Protein AF-A0A251YJ89-F1 (afdb_monomer)

Mean predicted aligned error: 8.53 Å

Solvent-accessible surface area (backbone atoms only — not comparable to full-atom values): 7772 Å² total; per-residue (Å²): 134,60,70,71,62,52,54,58,50,54,56,50,32,55,49,50,51,52,50,52,27,51,49,28,39,51,49,13,52,52,30,32,51,52,18,56,53,25,75,75,50,86,63,64,48,60,93,67,58,40,49,49,33,70,57,59,23,50,51,27,36,53,48,13,53,54,28,36,53,58,31,71,48,96,65,56,70,69,55,53,33,48,51,27,36,51,52,7,46,50,27,33,48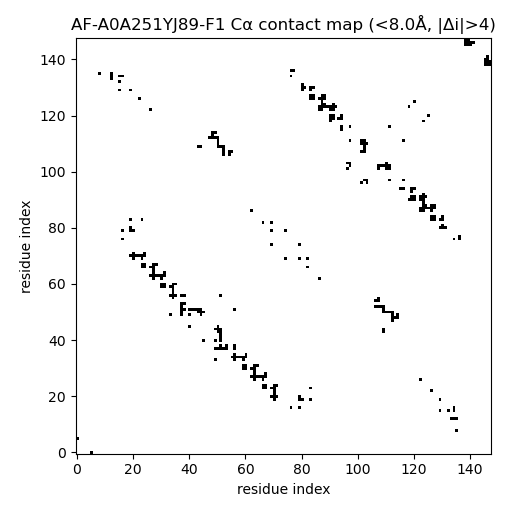,50,32,54,44,39,77,76,34,48,28,61,94,63,62,26,80,65,32,69,32,72,49,52,44,48,50,18,39,51,48,4,52,53,25,35,53,57,36,68,48,88,62,82,83,67,68,56,61,63,94,88,40,70,75,115

Foldseek 3Di:
DDPVVVVVQVVVQVVLLLVLLVLLQVQLVVLLVLLVVLCPDDDLDDVLQHGNQPLSSVVSNVSSVVSNCQSPDDDDSVSSLVNLQVLLQVLLVVLVCLVVPQCSVVSRVSGDGPNSNCSSNVSNVVSNVSSPPDRPPDFPDDPNDGPD

Secondary structure (DSSP, 8-state):
--HHHHHHHHHHHHHHHHHHHHHHHHHHHHHHHHHHHHTT--SSEETTTEE--HHHHHHHHHHHHHHHHHHHS---HHHHHHHHHHHHHHHHHHHHHHHH-TTGGGTSTT---HHHHHHHHHHHHHHHHHHHS----S--EETTEE--

Radius of gyration: 19.04 Å; Cα contacts (8 Å, |Δi|>4): 181; chains: 1; bounding box: 56×28×44 Å

pLDDT: mean 83.6, std 14.86, range [47.62, 98.31]

Sequence (148 aa):
MDVMSAARRAGQIEGTDAMGKAWMVMVAAVLGGHGFVGLFIEGSHLLGVLNVDIFVDVLYLLSAVVLLVAGTRQLGPGAIRATLAAFGGLFTLLGVLSILDDELGGLTPTGFTVVDDFLFFGIGLSGLALALTPSSAEPLTTGGKALN

Nearest PDB structures (foldseek):
  4nv6-assembly1_A  TM=4.466E-01  e=1.998E+00  Synechococcus sp. JA-2-3B'a(2-13)
  6vn7-assembly1_R  TM=3.629E-01  e=2.691E+00  Homo sapiens
  9jr2-assembly1_R  TM=3.460E-01  e=4.647E+00  Homo sapiens
  9jr3-assembly1_R  TM=3.464E-01  e=4.883E+00  Homo sapiens

Structure (mmCIF, N/CA/C/O backbone):
data_AF-A0A251YJ89-F1
#
_entry.id   AF-A0A251YJ89-F1
#
loop_
_atom_site.group_PDB
_atom_site.id
_atom_site.type_symbol
_atom_site.label_atom_id
_atom_site.label_alt_id
_atom_site.label_comp_id
_atom_site.label_asym_id
_atom_site.label_entity_id
_atom_site.label_seq_id
_atom_site.pdbx_PDB_ins_code
_atom_site.Cartn_x
_atom_site.Cartn_y
_atom_site.Cartn_z
_atom_site.occupancy
_atom_site.B_iso_or_equiv
_atom_site.auth_seq_id
_atom_site.auth_comp_id
_atom_site.auth_asym_id
_atom_site.auth_atom_id
_atom_site.pdbx_PDB_model_num
ATOM 1 N N . MET A 1 1 ? -36.641 0.741 17.856 1.00 58.16 1 MET A N 1
ATOM 2 C CA . MET A 1 1 ? -35.454 0.092 17.261 1.00 58.16 1 MET A CA 1
ATOM 3 C C . MET A 1 1 ? -35.185 -1.161 18.080 1.00 58.16 1 MET A C 1
ATOM 5 O O . MET A 1 1 ? -35.179 -1.050 19.297 1.00 58.16 1 MET A O 1
ATOM 9 N N . ASP A 1 2 ? -35.097 -2.331 17.450 1.00 82.81 2 ASP A N 1
ATOM 10 C CA . ASP A 1 2 ? -34.970 -3.628 18.136 1.00 82.81 2 ASP A CA 1
ATOM 11 C C . ASP A 1 2 ? -33.525 -3.857 18.621 1.00 82.81 2 ASP A C 1
ATOM 13 O O . ASP A 1 2 ? -32.572 -3.618 17.875 1.00 82.81 2 ASP A O 1
ATOM 17 N N . VAL A 1 3 ? -33.362 -4.325 19.861 1.00 75.44 3 VAL A N 1
ATOM 18 C CA . VAL A 1 3 ? -32.070 -4.630 20.503 1.00 75.44 3 VAL A CA 1
ATOM 19 C C . VAL A 1 3 ? -31.266 -5.639 19.672 1.00 75.44 3 VAL A C 1
ATOM 21 O O . VAL A 1 3 ? -30.052 -5.490 19.522 1.00 75.44 3 VAL A O 1
ATOM 24 N N . MET A 1 4 ? -31.941 -6.597 19.026 1.00 72.88 4 MET A N 1
ATOM 25 C CA . MET A 1 4 ? -31.310 -7.559 18.111 1.00 72.88 4 MET A CA 1
ATOM 26 C C . MET A 1 4 ? -30.689 -6.883 16.877 1.00 72.88 4 MET A C 1
ATOM 28 O O . MET A 1 4 ? -29.617 -7.279 16.416 1.00 72.88 4 MET A O 1
ATOM 32 N N . SER A 1 5 ? -31.315 -5.820 16.360 1.00 78.94 5 SER A N 1
ATOM 33 C CA . SER A 1 5 ? -30.781 -5.054 15.228 1.00 78.94 5 SER A CA 1
ATOM 34 C C . SER A 1 5 ? -29.555 -4.221 15.609 1.00 78.94 5 SER A C 1
ATOM 36 O O . SER A 1 5 ? -28.708 -3.984 14.747 1.00 78.94 5 SER A O 1
ATOM 38 N N . ALA A 1 6 ? -29.457 -3.756 16.857 1.00 72.19 6 ALA A N 1
ATOM 39 C CA . ALA A 1 6 ? -28.305 -2.994 17.337 1.00 72.19 6 ALA A CA 1
ATOM 40 C C . ALA A 1 6 ? -27.083 -3.902 17.557 1.00 72.19 6 ALA A C 1
ATOM 42 O O . ALA A 1 6 ? -25.995 -3.589 17.075 1.00 72.19 6 ALA A O 1
ATOM 43 N N . ALA A 1 7 ? -27.278 -5.070 18.179 1.00 72.12 7 ALA A N 1
ATOM 44 C CA . ALA A 1 7 ? -26.212 -6.048 18.404 1.00 72.12 7 ALA A CA 1
ATOM 45 C C . ALA A 1 7 ? -25.604 -6.573 17.090 1.00 72.12 7 ALA A C 1
ATOM 47 O O . ALA A 1 7 ? -24.384 -6.658 16.956 1.00 72.12 7 ALA A O 1
ATOM 48 N N . ARG A 1 8 ? -26.442 -6.849 16.077 1.00 76.75 8 ARG A N 1
ATOM 49 C CA . ARG A 1 8 ? -25.969 -7.296 14.755 1.00 76.75 8 ARG A CA 1
ATOM 50 C C . ARG A 1 8 ? -25.113 -6.234 14.050 1.00 76.75 8 ARG A C 1
ATOM 52 O O . ARG A 1 8 ? -24.147 -6.585 13.383 1.00 76.75 8 ARG A O 1
ATOM 59 N N . ARG A 1 9 ? -25.436 -4.945 14.216 1.00 68.38 9 ARG A N 1
ATOM 60 C CA . ARG A 1 9 ? -24.637 -3.842 13.656 1.00 68.38 9 ARG A CA 1
ATOM 61 C C . ARG A 1 9 ? -23.297 -3.686 14.368 1.00 68.38 9 ARG A C 1
ATOM 63 O O . ARG A 1 9 ? -22.291 -3.559 13.686 1.00 68.38 9 ARG A O 1
ATOM 70 N N . ALA A 1 10 ? -23.272 -3.750 15.699 1.00 65.75 10 ALA A N 1
ATOM 71 C CA . ALA A 1 10 ? -22.033 -3.655 16.473 1.00 65.75 10 ALA A CA 1
ATOM 72 C C . ALA A 1 10 ? -21.017 -4.741 16.071 1.00 65.75 10 ALA A C 1
ATOM 74 O O . ALA A 1 10 ? -19.876 -4.420 15.747 1.00 65.75 10 ALA A O 1
ATOM 75 N N . GLY A 1 11 ? -21.459 -6.001 15.975 1.00 69.06 11 GLY A N 1
ATOM 76 C CA . GLY A 1 11 ? -20.593 -7.100 15.532 1.00 69.06 11 GLY A CA 1
ATOM 77 C C . GLY A 1 11 ? -20.113 -6.962 14.081 1.00 69.06 11 GLY A C 1
ATOM 78 O O . GLY A 1 11 ? -18.993 -7.347 13.759 1.00 69.06 11 GLY A O 1
ATOM 79 N N . GLN A 1 12 ? -20.923 -6.369 13.200 1.00 72.06 12 GLN A N 1
ATOM 80 C CA . GLN A 1 12 ? -20.516 -6.107 11.818 1.00 72.06 12 GLN A CA 1
ATOM 81 C C . GLN A 1 12 ? -19.406 -5.043 11.732 1.00 72.06 12 GLN A C 1
ATOM 83 O O . GLN A 1 12 ? -18.513 -5.179 10.904 1.00 72.06 12 GLN A O 1
ATOM 88 N N . ILE A 1 13 ? -19.434 -4.022 12.596 1.00 69.31 13 ILE A N 1
ATOM 89 C CA . ILE A 1 13 ? -18.442 -2.932 12.621 1.00 69.31 13 ILE A CA 1
ATOM 90 C C . ILE A 1 13 ? -17.086 -3.440 13.110 1.00 69.31 13 ILE A C 1
ATOM 92 O O . ILE A 1 13 ? -16.063 -3.215 12.462 1.00 69.31 13 ILE A O 1
ATOM 96 N N . GLU A 1 14 ? -17.087 -4.182 14.217 1.00 70.56 14 GLU A N 1
ATOM 97 C CA . GLU A 1 14 ? -15.878 -4.820 14.740 1.00 70.56 14 GLU A CA 1
ATOM 98 C C . GLU A 1 14 ? -15.265 -5.764 13.693 1.00 70.56 14 GLU A C 1
ATOM 100 O O . GLU A 1 14 ? -14.055 -5.747 13.461 1.00 70.56 14 GLU A O 1
ATOM 105 N N . GLY A 1 15 ? -16.116 -6.506 12.974 1.00 75.19 15 GLY A N 1
ATOM 106 C CA . GLY A 1 15 ? -15.707 -7.334 11.843 1.00 75.19 15 GLY A CA 1
ATOM 107 C C . GLY A 1 15 ? -15.067 -6.539 10.699 1.00 75.19 15 GLY A C 1
ATOM 108 O O . GLY A 1 15 ? -14.038 -6.961 10.173 1.00 75.19 15 GLY A O 1
ATOM 109 N N . THR A 1 16 ? -15.623 -5.381 10.319 1.00 80.44 16 THR A N 1
ATOM 110 C CA . THR A 1 16 ? -15.057 -4.545 9.242 1.00 80.44 16 THR A CA 1
ATOM 111 C C . THR A 1 16 ? -13.713 -3.930 9.615 1.00 80.44 16 THR A C 1
ATOM 113 O O . THR A 1 16 ? -12.800 -3.915 8.789 1.00 80.44 16 THR A O 1
ATOM 116 N N .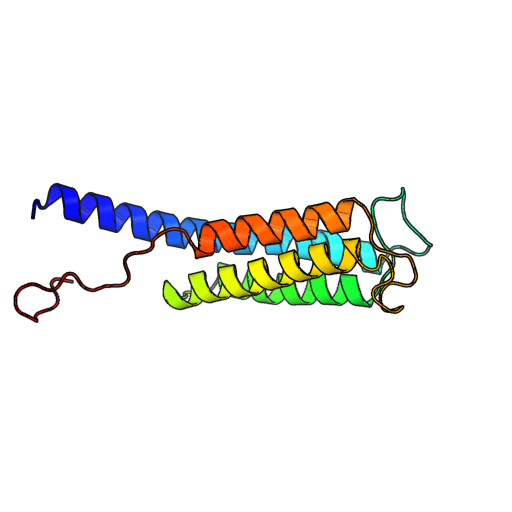 ASP A 1 17 ? -13.555 -3.484 10.861 1.00 82.75 17 ASP A N 1
ATOM 117 C CA . ASP A 1 17 ? -12.306 -2.886 11.333 1.00 82.75 17 ASP A CA 1
ATOM 118 C C . ASP A 1 17 ? -11.206 -3.952 11.450 1.00 82.75 17 ASP A C 1
ATOM 120 O O . ASP A 1 17 ? -10.076 -3.742 10.999 1.00 82.75 17 ASP A O 1
ATOM 124 N N . ALA A 1 18 ? -11.548 -5.135 11.975 1.00 86.44 18 ALA A N 1
ATOM 125 C CA . ALA A 1 18 ? -10.648 -6.284 12.009 1.00 86.44 18 ALA A CA 1
ATOM 126 C C . ALA A 1 18 ? -10.219 -6.711 10.596 1.00 86.44 18 ALA A C 1
ATOM 128 O O . ALA A 1 18 ? -9.035 -6.965 10.363 1.00 86.44 18 ALA A O 1
ATOM 129 N N . MET A 1 19 ? -11.153 -6.725 9.640 1.00 91.31 19 MET A N 1
ATOM 130 C CA . MET A 1 19 ? -10.871 -7.048 8.241 1.00 91.31 19 MET A CA 1
ATOM 131 C C . MET A 1 19 ? -9.944 -6.015 7.587 1.00 91.31 19 MET A C 1
ATOM 133 O O . MET A 1 19 ? -8.987 -6.400 6.917 1.00 91.31 19 MET A O 1
ATOM 137 N N . GLY A 1 20 ? -10.160 -4.719 7.831 1.00 93.00 20 GLY A N 1
ATOM 138 C CA . GLY A 1 20 ? -9.282 -3.652 7.343 1.00 93.00 20 GLY A CA 1
ATOM 139 C C . GLY A 1 20 ? -7.855 -3.771 7.882 1.00 93.00 20 GLY A C 1
ATOM 140 O O . GLY A 1 20 ? -6.892 -3.660 7.125 1.00 93.00 20 GLY A O 1
ATOM 141 N N . LYS A 1 21 ? -7.696 -4.076 9.173 1.00 94.00 21 LYS A N 1
ATOM 142 C CA . LYS A 1 21 ? -6.372 -4.293 9.777 1.00 94.00 21 LYS A CA 1
ATOM 143 C C . LYS A 1 21 ? -5.682 -5.545 9.242 1.00 94.00 21 LYS A C 1
ATOM 145 O O . LYS A 1 21 ? -4.490 -5.497 8.947 1.00 94.00 21 LYS A O 1
ATOM 150 N N . ALA A 1 22 ? -6.419 -6.646 9.088 1.00 95.44 22 ALA A N 1
ATOM 151 C CA . ALA A 1 22 ? -5.890 -7.868 8.488 1.00 95.44 22 ALA A CA 1
ATOM 152 C C . ALA A 1 22 ? -5.407 -7.608 7.056 1.00 95.44 22 ALA A C 1
ATOM 154 O O . ALA A 1 22 ? -4.301 -8.010 6.699 1.00 95.44 22 ALA A O 1
ATOM 155 N N . TRP A 1 23 ? -6.193 -6.869 6.269 1.00 96.88 23 TRP A N 1
ATOM 156 C CA . TRP A 1 23 ? -5.803 -6.437 4.931 1.00 96.88 23 TRP A CA 1
ATOM 157 C C . TRP A 1 23 ? -4.493 -5.640 4.947 1.00 96.88 23 TRP A C 1
ATOM 159 O O . TRP A 1 23 ? -3.586 -5.975 4.191 1.00 96.88 23 TRP A O 1
ATOM 169 N N . MET A 1 24 ? -4.333 -4.668 5.854 1.00 97.94 24 MET A N 1
ATOM 170 C CA . MET A 1 24 ? -3.094 -3.878 5.958 1.00 97.94 24 MET A CA 1
ATOM 171 C C . MET A 1 24 ? -1.870 -4.755 6.234 1.00 97.94 24 MET A C 1
ATOM 173 O O . MET A 1 24 ? -0.833 -4.569 5.606 1.00 97.94 24 MET A O 1
ATOM 177 N N . VAL A 1 25 ? -1.986 -5.727 7.144 1.00 98.00 25 VAL A N 1
ATOM 178 C CA . VAL A 1 25 ? -0.881 -6.643 7.470 1.00 98.00 25 VAL A CA 1
ATOM 179 C C . VAL A 1 25 ? -0.553 -7.560 6.290 1.00 98.00 25 VAL A C 1
ATOM 181 O O . VAL A 1 25 ? 0.622 -7.751 5.980 1.00 98.00 25 VAL A O 1
ATOM 184 N N . MET A 1 26 ? -1.567 -8.103 5.609 1.00 97.94 26 MET A N 1
ATOM 185 C CA . MET A 1 26 ? -1.360 -8.955 4.433 1.00 97.94 26 MET A CA 1
ATOM 186 C C . MET A 1 26 ? -0.687 -8.186 3.297 1.00 97.94 26 MET A C 1
ATOM 188 O O . MET A 1 26 ? 0.308 -8.650 2.747 1.00 97.94 26 MET A O 1
ATOM 192 N N . VAL A 1 27 ? -1.184 -6.989 2.982 1.00 97.81 27 VAL A N 1
ATOM 193 C CA . VAL A 1 27 ? -0.590 -6.130 1.954 1.00 97.81 27 VAL A CA 1
ATOM 194 C C . VAL A 1 27 ? 0.825 -5.723 2.342 1.00 97.81 27 VAL A C 1
ATOM 196 O O . VAL A 1 27 ? 1.713 -5.773 1.499 1.00 97.81 27 VAL A O 1
ATOM 199 N N . ALA A 1 28 ? 1.078 -5.395 3.610 1.00 97.94 28 ALA A N 1
ATOM 200 C CA . ALA A 1 28 ? 2.427 -5.093 4.070 1.00 97.94 28 ALA A CA 1
ATOM 201 C C . ALA A 1 28 ? 3.395 -6.264 3.859 1.00 97.94 28 ALA A C 1
ATOM 203 O O . ALA A 1 28 ? 4.528 -6.045 3.443 1.00 97.94 28 ALA A O 1
ATOM 204 N N . ALA A 1 29 ? 2.958 -7.501 4.106 1.00 97.69 29 ALA A N 1
ATOM 205 C CA . ALA A 1 29 ? 3.779 -8.679 3.850 1.00 97.69 29 ALA A CA 1
ATOM 206 C C . ALA A 1 29 ? 4.063 -8.868 2.350 1.00 97.69 29 ALA A C 1
ATOM 208 O O . ALA A 1 29 ? 5.204 -9.141 1.982 1.00 97.69 29 ALA A O 1
ATOM 209 N N . VAL A 1 30 ? 3.055 -8.679 1.490 1.00 95.94 30 VAL A N 1
ATOM 210 C CA . VAL A 1 30 ? 3.206 -8.777 0.028 1.00 95.94 30 VAL A CA 1
ATOM 211 C C . VAL A 1 30 ? 4.157 -7.704 -0.500 1.00 95.94 30 VAL A C 1
ATOM 213 O O . VAL A 1 30 ? 5.135 -8.035 -1.162 1.00 95.94 30 VAL A O 1
ATOM 216 N N . LEU A 1 31 ? 3.913 -6.436 -0.165 1.00 95.69 31 LEU A N 1
ATOM 217 C CA . LEU A 1 31 ? 4.742 -5.312 -0.602 1.00 95.69 31 LEU A CA 1
ATOM 218 C C . LEU A 1 31 ? 6.162 -5.399 -0.048 1.00 95.69 31 LEU A C 1
ATOM 220 O O . LEU A 1 31 ? 7.126 -5.170 -0.771 1.00 95.69 31 LEU A O 1
ATOM 224 N N . GLY A 1 32 ? 6.288 -5.752 1.232 1.00 95.38 32 GLY A N 1
ATOM 225 C CA . GLY A 1 32 ? 7.576 -5.913 1.888 1.00 95.38 32 GLY A CA 1
ATOM 226 C C . GLY A 1 32 ? 8.391 -7.025 1.244 1.00 95.38 32 GLY A C 1
ATOM 227 O O . GLY A 1 32 ? 9.566 -6.825 0.970 1.00 95.38 32 GLY A O 1
ATOM 228 N N . GLY A 1 33 ? 7.765 -8.168 0.952 1.00 92.50 33 GLY A N 1
ATOM 229 C CA . GLY A 1 33 ? 8.412 -9.271 0.249 1.00 92.50 33 GLY A CA 1
ATOM 230 C C . GLY A 1 33 ? 8.821 -8.896 -1.173 1.00 92.50 33 GLY A C 1
ATOM 231 O O . GLY A 1 33 ? 9.975 -9.096 -1.537 1.00 92.50 33 GLY A O 1
ATOM 232 N N . HIS A 1 34 ? 7.903 -8.319 -1.952 1.00 90.50 34 HIS A N 1
ATOM 233 C CA . HIS A 1 34 ? 8.156 -7.951 -3.348 1.00 90.50 34 HIS A CA 1
ATOM 234 C C . HIS A 1 34 ? 9.256 -6.894 -3.468 1.00 90.50 34 HIS A C 1
ATOM 236 O O . HIS A 1 34 ? 10.268 -7.151 -4.112 1.00 90.50 34 HIS A O 1
ATOM 242 N N . GLY A 1 35 ? 9.125 -5.769 -2.757 1.00 89.75 35 GLY A N 1
ATOM 243 C CA . GLY A 1 35 ? 10.133 -4.707 -2.772 1.00 89.75 35 GLY A CA 1
ATOM 244 C C . GLY A 1 35 ? 11.473 -5.145 -2.180 1.00 89.75 35 GLY A C 1
ATOM 245 O O . GLY A 1 35 ? 12.518 -4.763 -2.688 1.00 89.75 35 GLY A O 1
ATOM 246 N N . PHE A 1 36 ? 11.485 -5.991 -1.139 1.00 91.06 36 PHE A N 1
ATOM 247 C CA . PHE A 1 36 ? 12.743 -6.507 -0.589 1.00 91.06 36 PHE A CA 1
ATOM 248 C C . PHE A 1 36 ? 13.472 -7.396 -1.592 1.00 91.06 36 PHE A C 1
ATOM 250 O O . PHE A 1 36 ? 14.684 -7.281 -1.714 1.00 91.06 36 PHE A O 1
ATOM 257 N N . VAL A 1 37 ? 12.757 -8.274 -2.301 1.00 87.75 37 VAL A N 1
ATOM 258 C CA . VAL A 1 37 ? 13.364 -9.124 -3.330 1.00 87.75 37 VAL A CA 1
ATOM 259 C C . VAL A 1 37 ? 13.851 -8.279 -4.513 1.00 87.75 37 VAL A C 1
ATOM 261 O O . VAL A 1 37 ? 14.954 -8.540 -4.991 1.00 87.75 37 VAL A O 1
ATOM 264 N N . GLY A 1 38 ? 13.094 -7.256 -4.931 1.00 81.88 38 GLY A N 1
ATOM 265 C CA . GLY A 1 38 ? 13.478 -6.319 -5.998 1.00 81.88 38 GLY A CA 1
ATOM 266 C C . GLY A 1 38 ? 14.853 -5.678 -5.780 1.00 81.88 38 GLY A C 1
ATOM 267 O O . GLY A 1 38 ? 15.682 -5.686 -6.688 1.00 81.88 38 GLY A O 1
ATOM 268 N N . LEU A 1 39 ? 15.178 -5.304 -4.532 1.00 83.25 39 LEU A N 1
ATOM 269 C CA . LEU A 1 39 ? 16.474 -4.702 -4.179 1.00 83.25 39 LEU A CA 1
ATOM 270 C C . LEU A 1 39 ? 17.709 -5.572 -4.478 1.00 83.25 39 LEU A C 1
ATOM 272 O O . LEU A 1 39 ? 18.811 -5.034 -4.583 1.00 83.25 39 LEU A O 1
ATOM 276 N N . PHE A 1 40 ? 17.568 -6.900 -4.534 1.00 78.19 40 PHE A N 1
ATOM 277 C CA . PHE A 1 40 ? 18.697 -7.829 -4.712 1.00 78.19 40 PHE A CA 1
ATOM 278 C C . PHE A 1 40 ? 18.792 -8.405 -6.123 1.00 78.19 40 PHE A C 1
ATOM 280 O O . PHE A 1 40 ? 19.635 -9.268 -6.382 1.00 78.19 40 PHE A O 1
ATOM 287 N N . ILE A 1 41 ? 17.926 -7.968 -7.031 1.00 72.62 41 ILE A N 1
ATOM 288 C CA . ILE A 1 41 ? 17.910 -8.444 -8.404 1.00 72.62 41 ILE A CA 1
ATOM 289 C C . ILE A 1 41 ? 18.688 -7.457 -9.266 1.00 72.62 41 ILE A C 1
ATOM 291 O O . ILE A 1 41 ? 18.334 -6.294 -9.363 1.00 72.62 41 ILE A O 1
ATOM 295 N N . GLU A 1 42 ? 19.743 -7.937 -9.921 1.00 56.81 42 GLU A N 1
ATOM 296 C CA . GLU A 1 42 ? 20.494 -7.176 -10.922 1.00 56.81 42 GLU A CA 1
ATOM 297 C C . GLU A 1 42 ? 20.089 -7.644 -12.334 1.00 56.81 42 GLU A C 1
ATOM 299 O O . GLU A 1 42 ? 20.129 -8.840 -12.633 1.00 56.81 42 GLU A O 1
ATOM 304 N N . GLY A 1 43 ? 19.688 -6.718 -13.213 1.00 61.50 43 GLY A N 1
ATOM 305 C CA . GLY A 1 43 ? 19.249 -7.002 -14.590 1.00 61.50 43 GLY A CA 1
ATOM 306 C C . GLY A 1 43 ? 18.100 -6.094 -15.036 1.00 61.50 43 GLY A C 1
ATOM 307 O O . GLY A 1 43 ? 17.689 -5.229 -14.278 1.00 61.50 43 GLY A O 1
ATOM 308 N N . SER A 1 44 ? 17.579 -6.266 -16.258 1.00 59.66 44 SER A N 1
ATOM 309 C CA . SER A 1 44 ? 16.371 -5.535 -16.676 1.00 59.66 44 SER A CA 1
ATOM 310 C C . SER A 1 44 ? 15.125 -6.099 -15.992 1.00 59.66 44 SER A C 1
ATOM 312 O O . SER A 1 44 ? 14.379 -5.339 -15.401 1.00 59.66 44 SER A O 1
ATOM 314 N N . HIS A 1 45 ? 14.954 -7.427 -15.979 1.00 59.34 45 HIS A N 1
ATOM 315 C CA . HIS A 1 45 ? 13.902 -8.128 -15.232 1.00 59.34 45 HIS A CA 1
ATOM 316 C C . HIS A 1 45 ? 14.357 -9.544 -14.851 1.00 59.34 45 HIS A C 1
ATOM 318 O O . HIS A 1 45 ? 14.957 -10.241 -15.675 1.00 59.34 45 HIS A O 1
ATOM 324 N N . LEU A 1 46 ? 13.993 -10.044 -13.664 1.00 59.34 46 LEU A N 1
ATOM 325 C CA . LEU A 1 46 ? 14.140 -11.474 -13.354 1.00 59.34 46 LEU A CA 1
ATOM 326 C C . LEU A 1 46 ? 12.857 -12.204 -13.764 1.00 59.34 46 LEU A C 1
ATOM 328 O O . LEU A 1 46 ? 11.793 -11.992 -13.183 1.00 59.34 46 LEU A O 1
ATOM 332 N N . LEU A 1 47 ? 12.951 -13.027 -14.816 1.00 55.75 47 LEU A N 1
ATOM 333 C CA . LEU A 1 47 ? 11.838 -13.795 -15.405 1.00 55.75 47 LEU A CA 1
ATOM 334 C C . LEU A 1 47 ? 10.648 -12.953 -15.923 1.00 55.75 47 LEU A C 1
ATOM 336 O O . LEU A 1 47 ? 9.591 -13.515 -16.194 1.00 55.75 47 LEU A O 1
ATOM 340 N N . GLY A 1 48 ? 10.798 -11.629 -16.070 1.00 56.47 48 GLY A N 1
ATOM 341 C CA . GLY A 1 48 ? 9.699 -10.719 -16.441 1.00 56.47 48 GLY A CA 1
ATOM 342 C C . GLY A 1 48 ? 8.680 -10.465 -15.319 1.00 56.47 48 GLY A C 1
ATOM 343 O O . GLY A 1 48 ? 7.588 -9.975 -15.587 1.00 56.47 48 GLY A O 1
ATOM 344 N N . VAL A 1 49 ? 9.019 -10.843 -14.079 1.00 57.34 49 VAL A N 1
ATOM 345 C CA . VAL A 1 49 ? 8.129 -10.815 -12.899 1.00 57.34 49 VAL A CA 1
ATOM 346 C C . VAL A 1 49 ? 8.577 -9.765 -11.883 1.00 57.34 49 VAL A C 1
ATOM 348 O O . VAL A 1 49 ? 7.744 -9.187 -11.194 1.00 57.34 49 VAL A O 1
ATOM 351 N N . LEU A 1 50 ? 9.887 -9.545 -11.764 1.00 57.50 50 LEU A N 1
ATOM 352 C CA . LEU A 1 50 ? 10.473 -8.631 -10.789 1.00 57.50 50 LEU A CA 1
ATOM 353 C C . LEU A 1 50 ? 11.207 -7.523 -11.529 1.00 57.50 50 LEU A C 1
ATOM 355 O O . LEU A 1 50 ? 12.119 -7.796 -12.320 1.00 57.50 50 LEU A O 1
ATOM 359 N N . ASN A 1 51 ? 10.745 -6.304 -11.285 1.00 64.38 51 ASN A N 1
ATOM 360 C CA . ASN A 1 51 ? 11.307 -5.081 -11.818 1.00 64.38 51 ASN A CA 1
ATOM 361 C C . ASN A 1 51 ? 12.539 -4.658 -11.003 1.00 64.38 51 ASN A C 1
ATOM 363 O O . ASN A 1 51 ? 12.571 -4.896 -9.797 1.00 64.38 51 ASN A O 1
ATOM 367 N N . VAL A 1 52 ? 13.544 -4.054 -11.642 1.00 65.75 52 VAL A N 1
ATOM 368 C CA . VAL A 1 52 ? 14.782 -3.602 -10.974 1.00 65.75 52 VAL A CA 1
ATOM 369 C C . VAL A 1 52 ? 14.777 -2.081 -10.903 1.00 65.75 52 VAL A C 1
ATOM 371 O O . VAL A 1 52 ? 15.618 -1.396 -11.480 1.00 65.75 52 VAL A O 1
ATOM 374 N N . ASP A 1 53 ? 13.789 -1.551 -10.187 1.00 77.81 53 ASP A N 1
ATOM 375 C CA . ASP A 1 53 ? 13.574 -0.115 -10.071 1.00 77.81 53 ASP A CA 1
ATOM 376 C C . ASP A 1 53 ? 13.576 0.315 -8.607 1.00 77.81 53 ASP A C 1
ATOM 378 O O . ASP A 1 53 ? 12.585 0.195 -7.882 1.00 77.81 53 ASP A O 1
ATOM 382 N N . ILE A 1 54 ? 14.697 0.916 -8.196 1.00 82.62 54 ILE A N 1
ATOM 383 C CA . ILE A 1 54 ? 14.936 1.379 -6.822 1.00 82.62 54 ILE A CA 1
ATOM 384 C C . ILE A 1 54 ? 13.808 2.276 -6.298 1.00 82.62 54 ILE A C 1
ATOM 386 O O . ILE A 1 54 ? 13.483 2.241 -5.114 1.00 82.62 54 ILE A O 1
ATOM 390 N N . PHE A 1 55 ? 13.197 3.085 -7.169 1.00 86.75 55 PHE A N 1
ATOM 391 C CA . PHE A 1 55 ? 12.095 3.965 -6.797 1.00 86.75 55 PHE A CA 1
ATOM 392 C C . PHE A 1 55 ? 10.867 3.167 -6.343 1.00 86.75 55 PHE A C 1
ATOM 394 O O . PHE A 1 55 ? 10.308 3.442 -5.278 1.00 86.75 55 PHE A O 1
ATOM 401 N N . VAL A 1 56 ? 10.471 2.167 -7.130 1.00 88.56 56 VAL A N 1
ATOM 402 C CA . VAL A 1 56 ? 9.285 1.346 -6.870 1.00 88.56 56 VAL A CA 1
ATOM 403 C C . VAL A 1 56 ? 9.533 0.427 -5.677 1.00 88.56 56 VAL A C 1
ATOM 405 O O . VAL A 1 56 ? 8.677 0.328 -4.798 1.00 88.56 56 VAL A O 1
ATOM 408 N N . ASP A 1 57 ? 10.731 -0.147 -5.565 1.00 89.75 57 ASP A N 1
ATOM 409 C CA . ASP A 1 57 ? 11.113 -0.982 -4.424 1.00 89.75 57 ASP A CA 1
ATOM 410 C C . ASP A 1 57 ? 11.079 -0.201 -3.110 1.00 89.75 57 ASP A C 1
ATOM 412 O O . ASP A 1 57 ? 10.491 -0.645 -2.119 1.00 89.75 57 ASP A O 1
ATOM 416 N N . VAL A 1 58 ? 11.649 1.008 -3.098 1.00 91.62 58 VAL A N 1
ATOM 417 C CA . VAL A 1 58 ? 11.595 1.896 -1.931 1.00 91.62 58 VAL A CA 1
ATOM 418 C C . VAL A 1 58 ? 10.151 2.269 -1.611 1.00 91.62 58 VAL A C 1
ATOM 420 O O . VAL A 1 58 ? 9.764 2.249 -0.441 1.00 91.62 58 VAL A O 1
ATOM 423 N N . LEU A 1 59 ? 9.329 2.568 -2.618 1.00 93.69 59 LEU A N 1
ATOM 424 C CA . LEU A 1 59 ? 7.917 2.874 -2.414 1.00 93.69 59 LEU A CA 1
ATOM 425 C C . LEU A 1 59 ? 7.159 1.689 -1.795 1.00 93.69 59 LEU A C 1
ATOM 427 O O . LEU A 1 59 ? 6.391 1.889 -0.847 1.00 93.69 59 LEU A O 1
ATOM 431 N N . TYR A 1 60 ? 7.383 0.467 -2.283 1.00 94.81 60 TYR A N 1
ATOM 432 C CA . TYR A 1 60 ? 6.789 -0.746 -1.727 1.00 94.81 60 TYR A CA 1
ATOM 433 C C . TYR A 1 60 ? 7.224 -0.975 -0.283 1.00 94.81 60 TYR A C 1
ATOM 435 O O . TYR A 1 60 ? 6.375 -1.200 0.580 1.00 94.81 60 TYR A O 1
ATOM 443 N N . LEU A 1 61 ? 8.517 -0.846 0.012 1.00 96.00 61 LEU A N 1
ATOM 444 C CA . LEU A 1 61 ? 9.057 -1.041 1.356 1.00 96.00 61 LEU A CA 1
ATOM 445 C C . LEU A 1 61 ? 8.547 0.010 2.346 1.00 96.00 61 LEU A C 1
ATOM 447 O O . LEU A 1 61 ? 8.129 -0.335 3.453 1.00 96.00 61 LEU A O 1
ATOM 451 N N . LEU A 1 62 ? 8.517 1.286 1.954 1.00 97.56 62 LEU A N 1
ATOM 452 C CA . LEU A 1 62 ? 7.956 2.351 2.788 1.00 97.56 62 LEU A CA 1
ATOM 453 C C . LEU A 1 62 ? 6.463 2.126 3.038 1.00 97.56 62 LEU A C 1
ATOM 455 O O . LEU A 1 62 ? 6.003 2.228 4.178 1.00 97.56 62 LEU A O 1
ATOM 459 N N . SER A 1 63 ? 5.715 1.754 1.998 1.00 98.00 63 SER A N 1
ATOM 460 C CA . SER A 1 63 ? 4.292 1.428 2.117 1.00 98.00 63 SER A CA 1
ATOM 461 C C . SER A 1 63 ? 4.065 0.234 3.041 1.00 98.00 63 SER A C 1
ATOM 463 O O . SER A 1 63 ? 3.189 0.285 3.904 1.00 98.00 63 SER A O 1
ATOM 465 N N . ALA A 1 64 ? 4.892 -0.808 2.927 1.00 98.12 64 ALA A N 1
ATOM 466 C CA . ALA A 1 64 ? 4.845 -1.984 3.782 1.00 98.12 64 ALA A CA 1
ATOM 467 C C . ALA A 1 64 ? 5.070 -1.628 5.253 1.00 98.12 64 ALA A C 1
ATOM 469 O O . ALA A 1 64 ? 4.301 -2.058 6.110 1.00 98.12 64 ALA A O 1
ATOM 470 N N . VAL A 1 65 ? 6.067 -0.793 5.557 1.00 98.12 65 VAL A N 1
ATOM 471 C CA . VAL A 1 65 ? 6.325 -0.331 6.928 1.00 98.12 65 VAL A CA 1
ATOM 472 C C . VAL A 1 65 ? 5.118 0.423 7.484 1.00 98.12 65 VAL A C 1
ATOM 474 O O . VAL A 1 65 ? 4.658 0.117 8.586 1.00 98.12 65 VAL A O 1
ATOM 477 N N . VAL A 1 66 ? 4.568 1.379 6.729 1.00 98.19 66 VAL A N 1
ATOM 478 C CA . VAL A 1 66 ? 3.421 2.176 7.188 1.00 98.19 66 VAL A CA 1
ATOM 479 C C . VAL A 1 66 ? 2.188 1.297 7.407 1.00 98.19 66 VAL A C 1
ATOM 481 O O . VAL A 1 66 ? 1.544 1.399 8.453 1.00 98.19 66 VAL A O 1
ATOM 484 N N . LEU A 1 67 ? 1.878 0.404 6.466 1.00 98.19 67 LEU A N 1
ATOM 485 C CA . LEU A 1 67 ? 0.733 -0.502 6.558 1.00 98.19 67 LEU A CA 1
ATOM 486 C C . LEU A 1 67 ? 0.894 -1.526 7.684 1.00 98.19 67 LEU A C 1
ATOM 488 O O . LEU A 1 67 ? -0.066 -1.781 8.408 1.00 98.19 67 LEU A O 1
ATOM 492 N N . LEU A 1 68 ? 2.098 -2.060 7.902 1.00 98.31 68 LEU A N 1
ATOM 493 C CA . LEU A 1 68 ? 2.366 -2.976 9.010 1.00 98.31 68 LEU A CA 1
ATOM 494 C C . LEU A 1 68 ? 2.158 -2.281 10.357 1.00 98.31 68 LEU A C 1
ATOM 496 O O . LEU A 1 68 ? 1.508 -2.827 11.250 1.00 98.31 68 LEU A O 1
ATOM 500 N N . VAL A 1 69 ? 2.670 -1.056 10.505 1.00 97.62 69 VAL A N 1
ATOM 501 C CA . VAL A 1 69 ? 2.464 -0.250 11.714 1.00 97.62 69 VAL A CA 1
ATOM 502 C C . VAL A 1 69 ? 0.978 0.051 11.906 1.00 97.62 69 VAL A C 1
ATOM 504 O O . VAL A 1 69 ? 0.457 -0.149 13.003 1.00 97.62 69 VAL A O 1
ATOM 507 N N . ALA A 1 70 ? 0.267 0.466 10.858 1.00 95.88 70 ALA A N 1
ATOM 508 C CA . ALA A 1 70 ? -1.162 0.754 10.941 1.00 95.88 70 ALA A CA 1
ATOM 509 C C . ALA A 1 70 ? -1.993 -0.493 11.305 1.00 95.88 70 ALA A C 1
ATOM 511 O O . ALA A 1 70 ? -2.838 -0.442 12.200 1.00 95.88 70 ALA A O 1
ATOM 512 N N . GLY A 1 71 ? -1.707 -1.634 10.675 1.00 93.75 71 GLY A N 1
ATOM 513 C CA . GLY A 1 71 ? -2.417 -2.893 10.891 1.00 93.75 71 GLY A CA 1
ATOM 514 C C . GLY A 1 71 ? -2.159 -3.529 12.260 1.00 93.75 71 GLY A C 1
ATOM 515 O O . GLY A 1 71 ? -3.016 -4.246 12.775 1.00 93.75 71 GLY A O 1
ATOM 516 N N . THR A 1 72 ? -1.021 -3.242 12.897 1.00 95.62 72 THR A N 1
ATOM 517 C CA . THR A 1 72 ? -0.656 -3.819 14.206 1.00 95.62 72 THR A CA 1
ATOM 518 C C . THR A 1 72 ? -1.004 -2.922 15.393 1.00 95.62 72 THR A C 1
ATOM 520 O O . THR A 1 72 ? -1.195 -3.415 16.506 1.00 95.62 72 THR A O 1
ATOM 523 N N . ARG A 1 73 ? -1.139 -1.608 15.191 1.00 93.69 73 ARG A N 1
ATOM 524 C CA . ARG A 1 73 ? -1.467 -0.655 16.262 1.00 93.69 73 ARG A CA 1
ATOM 525 C C . ARG A 1 73 ? -2.965 -0.616 16.573 1.00 93.69 73 ARG A C 1
ATOM 527 O O . ARG A 1 73 ? -3.809 -1.090 15.811 1.00 93.69 73 ARG A O 1
ATOM 534 N N . GLN A 1 74 ? -3.308 -0.062 17.735 1.00 87.88 74 GLN A N 1
ATOM 535 C CA . GLN A 1 74 ? -4.688 0.308 18.048 1.00 87.88 74 GLN A CA 1
ATOM 536 C C . GLN A 1 74 ? -5.010 1.612 17.317 1.00 87.88 74 GLN A C 1
ATOM 538 O O . GLN A 1 74 ? -4.485 2.668 17.662 1.00 87.88 74 GLN A O 1
ATOM 543 N N . LEU A 1 75 ? -5.838 1.514 16.281 1.00 87.19 75 LEU A N 1
ATOM 544 C CA . LEU A 1 75 ? -6.324 2.641 15.496 1.00 87.19 75 LEU A CA 1
ATOM 545 C C . LEU A 1 75 ? -7.839 2.738 15.644 1.00 87.19 75 LEU A C 1
ATOM 547 O O . LEU A 1 75 ? -8.522 1.717 15.712 1.00 87.19 75 LEU A O 1
ATOM 551 N N . GLY A 1 76 ? -8.357 3.966 15.672 1.00 87.62 76 GLY A N 1
ATOM 552 C CA . GLY A 1 76 ? -9.797 4.193 15.594 1.00 87.62 76 GLY A CA 1
ATOM 553 C C . GLY A 1 76 ? -10.347 3.874 14.193 1.00 87.62 76 GLY A C 1
ATOM 554 O O . GLY A 1 76 ? -9.590 3.942 13.219 1.00 87.62 76 GLY A O 1
ATOM 555 N N . PRO A 1 77 ? -11.661 3.622 14.052 1.00 86.56 77 PRO A N 1
ATOM 556 C CA . PRO A 1 77 ? -12.279 3.246 12.772 1.00 86.56 77 PRO A CA 1
ATOM 557 C C . PRO A 1 77 ? -12.025 4.268 11.653 1.00 86.56 77 PRO A C 1
ATOM 559 O O . PRO A 1 77 ? -11.755 3.918 10.505 1.00 86.56 77 PRO A O 1
ATOM 562 N N . GLY A 1 78 ? -12.034 5.562 11.997 1.00 88.81 78 GLY A N 1
ATOM 563 C CA . GLY A 1 78 ? -11.721 6.640 11.057 1.00 88.81 78 GLY A CA 1
ATOM 564 C C . GLY A 1 78 ? -10.286 6.580 10.525 1.00 88.81 78 GLY A C 1
ATOM 565 O O . GLY A 1 78 ? -10.077 6.764 9.329 1.00 88.81 78 GLY A O 1
ATOM 566 N N . ALA A 1 79 ? -9.311 6.265 11.384 1.00 92.12 79 ALA A N 1
ATOM 567 C CA . ALA A 1 79 ? -7.916 6.115 10.978 1.00 92.12 79 ALA A CA 1
ATOM 568 C C . ALA A 1 79 ? -7.725 4.876 10.092 1.00 92.12 79 ALA A C 1
ATOM 570 O O . ALA A 1 79 ? -7.059 4.973 9.067 1.00 92.12 79 ALA A O 1
ATOM 571 N N . ILE A 1 80 ? -8.377 3.753 10.424 1.00 93.06 80 ILE A N 1
ATOM 572 C CA . ILE A 1 80 ? -8.354 2.536 9.596 1.00 93.06 80 ILE A CA 1
ATOM 573 C C . ILE A 1 80 ? -8.861 2.852 8.185 1.00 93.06 80 ILE A C 1
ATOM 575 O O . ILE A 1 80 ? -8.174 2.585 7.199 1.00 93.06 80 ILE A O 1
ATOM 579 N N . ARG A 1 81 ? -10.030 3.491 8.078 1.00 93.38 81 ARG A N 1
ATOM 580 C CA . ARG A 1 81 ? -10.613 3.876 6.787 1.00 93.38 81 ARG A CA 1
ATOM 581 C C . ARG A 1 81 ? -9.761 4.876 6.017 1.00 93.38 81 ARG A C 1
ATOM 583 O O . ARG A 1 81 ? -9.638 4.744 4.804 1.00 93.38 81 ARG A O 1
ATOM 590 N N . ALA A 1 82 ? -9.173 5.857 6.701 1.00 95.50 82 ALA A N 1
ATOM 591 C CA . ALA A 1 82 ? -8.283 6.825 6.072 1.00 95.50 82 ALA A CA 1
ATOM 592 C C . ALA A 1 82 ? -7.039 6.142 5.490 1.00 95.50 82 ALA A C 1
ATOM 594 O O . ALA A 1 82 ? -6.669 6.430 4.357 1.00 95.50 82 ALA A O 1
ATOM 595 N N . THR A 1 83 ? -6.437 5.194 6.215 1.00 96.94 83 THR A N 1
ATOM 596 C CA . THR A 1 83 ? -5.304 4.406 5.716 1.00 96.94 83 THR A CA 1
ATOM 597 C C . THR A 1 83 ? -5.703 3.553 4.510 1.00 96.94 83 THR A C 1
ATOM 599 O O . THR A 1 83 ? -5.003 3.582 3.501 1.00 96.94 83 THR A O 1
ATOM 602 N N . LEU A 1 84 ? -6.842 2.854 4.567 1.00 97.12 84 LEU A N 1
ATOM 603 C CA . LEU A 1 84 ? -7.361 2.074 3.434 1.00 97.12 84 LEU A CA 1
ATOM 604 C C . LEU A 1 84 ? -7.602 2.950 2.196 1.00 97.12 84 LEU A C 1
ATOM 606 O O . LEU A 1 84 ? -7.194 2.586 1.098 1.00 97.12 84 LEU A O 1
ATOM 610 N N . ALA A 1 85 ? -8.217 4.123 2.375 1.00 97.56 85 ALA A N 1
ATOM 611 C CA . ALA A 1 85 ? -8.475 5.061 1.287 1.00 97.56 85 ALA A CA 1
ATOM 612 C C . ALA A 1 85 ? -7.182 5.652 0.713 1.00 97.56 85 ALA A C 1
ATOM 614 O O . ALA A 1 85 ? -7.052 5.766 -0.501 1.00 97.56 85 ALA A O 1
ATOM 615 N N . ALA A 1 86 ? -6.225 6.011 1.572 1.00 98.00 86 ALA A N 1
ATOM 616 C CA . ALA A 1 86 ? -4.961 6.606 1.157 1.00 98.00 86 ALA A CA 1
ATOM 617 C C . ALA A 1 86 ? -4.118 5.622 0.340 1.00 98.00 86 ALA A C 1
ATOM 619 O O . ALA A 1 86 ? -3.711 5.948 -0.770 1.00 98.00 86 ALA A O 1
ATOM 620 N N . PHE A 1 87 ? -3.899 4.409 0.852 1.00 98.12 87 PHE A N 1
ATOM 621 C CA . PHE A 1 87 ? -3.106 3.401 0.148 1.00 98.12 87 PHE A CA 1
ATOM 622 C C . PHE A 1 87 ? -3.863 2.790 -1.031 1.00 98.12 87 PHE A C 1
ATOM 624 O O . PHE A 1 87 ? -3.277 2.609 -2.092 1.00 98.12 87 PHE A O 1
ATOM 631 N N . GLY A 1 88 ? -5.170 2.552 -0.893 1.00 97.94 88 GLY A N 1
ATOM 632 C CA . GLY A 1 88 ? -6.011 2.134 -2.012 1.00 97.94 88 GLY A CA 1
ATOM 633 C C . GLY A 1 88 ? -5.997 3.161 -3.153 1.00 97.94 88 GLY A C 1
ATOM 634 O O . GLY A 1 88 ? -5.813 2.817 -4.318 1.00 97.94 88 GLY A O 1
ATOM 635 N N . GLY A 1 89 ? -6.116 4.448 -2.822 1.00 98.12 89 GLY A N 1
ATOM 636 C CA . GLY A 1 89 ? -6.029 5.539 -3.789 1.00 98.12 89 GLY A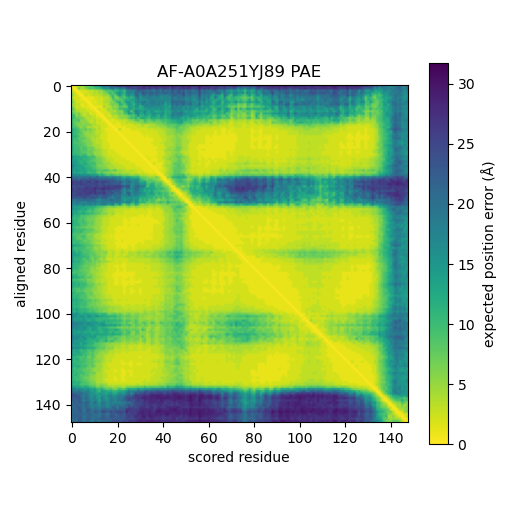 CA 1
ATOM 637 C C . GLY A 1 89 ? -4.647 5.654 -4.429 1.00 98.12 89 GLY A C 1
ATOM 638 O O . GLY A 1 89 ? -4.557 5.730 -5.650 1.00 98.12 89 GLY A O 1
ATOM 639 N N . LEU A 1 90 ? -3.579 5.611 -3.626 1.00 97.75 90 LEU A N 1
ATOM 640 C CA . LEU A 1 90 ? -2.195 5.683 -4.101 1.00 97.75 90 LEU A CA 1
ATOM 641 C C . LEU A 1 90 ? -1.874 4.563 -5.095 1.00 97.75 90 LEU A C 1
ATOM 643 O O . LEU A 1 90 ? -1.405 4.843 -6.192 1.00 97.75 90 LEU A O 1
ATOM 647 N N . PHE A 1 91 ? -2.155 3.309 -4.740 1.00 97.38 91 PHE A N 1
ATOM 648 C CA . PHE A 1 91 ? -1.847 2.173 -5.607 1.00 97.38 91 PHE A CA 1
ATOM 649 C C . PHE A 1 91 ? -2.746 2.117 -6.845 1.00 97.38 91 PHE A C 1
ATOM 651 O O . PHE A 1 91 ? -2.264 1.791 -7.923 1.00 97.38 91 PHE A O 1
ATOM 658 N N . THR A 1 92 ? -4.010 2.541 -6.742 1.00 97.75 92 THR A N 1
ATOM 659 C CA . THR A 1 92 ? -4.859 2.708 -7.934 1.00 97.75 92 THR A CA 1
ATOM 660 C C . THR A 1 92 ? -4.302 3.787 -8.860 1.00 97.75 92 THR A C 1
ATOM 662 O O . THR A 1 92 ? -4.272 3.593 -10.071 1.00 97.75 92 THR A O 1
ATOM 665 N N . LEU A 1 93 ? -3.849 4.919 -8.309 1.00 96.44 93 LEU A N 1
ATOM 666 C CA . LEU A 1 93 ? -3.239 5.992 -9.092 1.00 96.44 93 LEU A CA 1
ATOM 667 C C . LEU A 1 93 ? -1.981 5.499 -9.808 1.00 96.44 93 LEU A C 1
ATOM 669 O O . LEU A 1 93 ? -1.834 5.774 -10.991 1.00 96.44 93 LEU A O 1
ATOM 673 N N . LEU A 1 94 ? -1.114 4.749 -9.127 1.00 94.31 94 LEU A N 1
ATOM 674 C CA . LEU A 1 94 ? 0.087 4.175 -9.740 1.00 94.31 94 LEU A CA 1
ATOM 675 C C . LEU A 1 94 ? -0.249 3.201 -10.866 1.00 94.31 94 LEU A C 1
ATOM 677 O O . LEU A 1 94 ? 0.358 3.306 -11.921 1.00 94.31 94 LEU A O 1
ATOM 681 N N . GLY A 1 95 ? -1.259 2.344 -10.694 1.00 94.12 95 GLY A N 1
ATOM 682 C CA . GLY A 1 95 ? -1.726 1.464 -11.771 1.00 94.12 95 GLY A CA 1
ATOM 683 C C . GLY A 1 95 ? -2.328 2.222 -12.956 1.00 94.12 95 GLY A C 1
ATOM 684 O O . GLY A 1 95 ? -2.205 1.810 -14.102 1.00 94.12 95 GLY A O 1
ATOM 685 N N . VAL A 1 96 ? -2.987 3.359 -12.721 1.00 95.31 96 VAL A N 1
ATOM 686 C CA . VAL A 1 96 ? -3.448 4.213 -13.828 1.00 95.31 96 VAL A CA 1
ATOM 687 C C . VAL A 1 96 ? -2.264 4.880 -14.523 1.00 95.31 96 VAL A C 1
ATOM 689 O O . VAL A 1 96 ? -2.257 4.966 -15.747 1.00 95.31 96 VAL A O 1
ATOM 692 N N . LEU A 1 97 ? -1.280 5.364 -13.763 1.00 93.31 97 LEU A N 1
ATOM 693 C CA . LEU A 1 97 ? -0.094 6.005 -14.323 1.00 93.31 97 LEU A CA 1
ATOM 694 C C . LEU A 1 97 ? 0.772 5.020 -15.109 1.00 93.31 97 LEU A C 1
ATOM 696 O O . LEU A 1 97 ? 1.255 5.419 -16.162 1.00 93.31 97 LEU A O 1
ATOM 700 N N . SER A 1 98 ? 0.904 3.766 -14.663 1.00 90.12 98 SER A N 1
ATOM 701 C CA . SER A 1 98 ? 1.647 2.740 -15.402 1.00 90.12 98 SER A CA 1
ATOM 702 C C . SER A 1 98 ? 1.051 2.504 -16.787 1.00 90.12 98 SER A C 1
ATOM 704 O O . SER A 1 98 ? 1.780 2.518 -17.761 1.00 90.12 98 SER A O 1
ATOM 706 N N . ILE A 1 99 ? -0.280 2.447 -16.913 1.00 90.88 99 ILE A N 1
ATOM 707 C CA . ILE A 1 99 ? -0.957 2.321 -18.219 1.00 90.88 99 ILE A CA 1
ATOM 708 C C . ILE A 1 99 ? -0.698 3.525 -19.142 1.00 90.88 99 ILE A C 1
ATOM 710 O O . ILE A 1 99 ? -0.736 3.395 -20.368 1.00 90.88 99 ILE A O 1
ATOM 714 N N . LEU A 1 100 ? -0.535 4.722 -18.574 1.00 92.50 100 LEU A N 1
ATOM 715 C CA . LEU A 1 100 ? -0.321 5.944 -19.351 1.00 92.50 100 LEU A CA 1
ATOM 716 C C . LEU A 1 100 ? 1.138 6.106 -19.787 1.00 92.50 100 LEU A C 1
ATOM 718 O O . LEU A 1 100 ? 1.384 6.677 -20.850 1.00 92.50 100 LEU A O 1
ATOM 722 N N . ASP A 1 101 ? 2.072 5.653 -18.955 1.00 88.81 101 ASP A N 1
ATOM 723 C CA . ASP A 1 101 ? 3.511 5.746 -19.161 1.00 88.81 101 ASP A CA 1
ATOM 724 C C . ASP A 1 101 ? 4.226 4.640 -18.370 1.00 88.81 101 ASP A C 1
ATOM 726 O O . ASP A 1 101 ? 4.400 4.743 -17.151 1.00 88.81 101 ASP A O 1
ATOM 730 N N . ASP A 1 102 ? 4.666 3.603 -19.085 1.00 84.31 102 ASP A N 1
ATOM 731 C 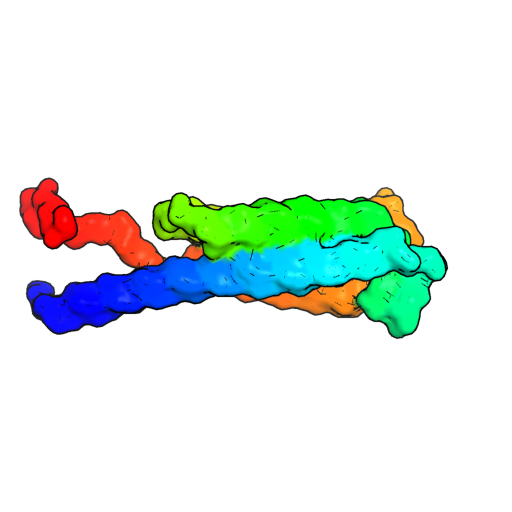CA . ASP A 1 102 ? 5.318 2.427 -18.501 1.00 84.31 102 ASP A CA 1
ATOM 732 C C . ASP A 1 102 ? 6.623 2.788 -17.760 1.00 84.31 102 ASP A C 1
ATOM 734 O O . ASP A 1 102 ? 7.008 2.095 -16.816 1.00 84.31 102 ASP A O 1
ATOM 738 N N . GLU A 1 103 ? 7.287 3.889 -18.134 1.00 85.38 103 GLU A N 1
ATOM 739 C CA . GLU A 1 103 ? 8.543 4.362 -17.528 1.00 85.38 103 GLU A CA 1
ATOM 740 C C . GLU A 1 103 ? 8.328 5.491 -16.502 1.00 85.38 103 GLU A C 1
ATOM 742 O O . GLU A 1 103 ? 9.282 5.968 -15.873 1.00 85.38 103 GLU A O 1
ATOM 747 N N . LEU A 1 104 ? 7.081 5.944 -16.330 1.00 85.94 104 LEU A N 1
ATOM 748 C CA . LEU A 1 104 ? 6.669 6.998 -15.400 1.00 85.94 104 LEU A CA 1
ATOM 749 C C . LEU A 1 104 ? 7.566 8.254 -15.475 1.00 85.94 104 LEU A C 1
ATOM 751 O O . LEU A 1 104 ? 8.031 8.781 -14.458 1.00 85.94 104 LEU A O 1
ATOM 755 N N . GLY A 1 105 ? 7.864 8.718 -16.690 1.00 83.56 105 GLY A N 1
ATOM 756 C CA . GLY A 1 105 ? 8.768 9.837 -16.952 1.00 83.56 105 GLY A CA 1
ATOM 757 C C . GLY A 1 105 ? 10.249 9.528 -16.696 1.00 83.56 105 GLY A C 1
ATOM 758 O O . GLY A 1 105 ? 11.020 10.451 -16.423 1.00 83.56 105 GLY A O 1
ATOM 759 N N . GLY A 1 106 ? 10.643 8.254 -16.751 1.00 83.38 106 GLY A N 1
ATOM 760 C CA . GLY A 1 106 ? 11.998 7.757 -16.491 1.00 83.38 106 GLY A CA 1
ATOM 761 C C . GLY A 1 106 ? 12.283 7.417 -15.023 1.00 83.38 106 GLY A C 1
ATOM 762 O O . GLY A 1 106 ? 13.436 7.167 -14.672 1.00 83.38 106 GLY A O 1
ATOM 763 N N . LEU A 1 107 ? 11.264 7.431 -14.154 1.00 82.75 107 LEU A N 1
ATOM 764 C CA . LEU A 1 107 ? 11.375 6.984 -12.757 1.00 82.75 107 LEU A CA 1
ATOM 765 C C . LEU A 1 107 ? 11.420 5.457 -12.632 1.00 82.75 107 LEU A C 1
ATOM 767 O O . LEU A 1 107 ? 11.927 4.954 -11.626 1.00 82.75 107 LEU A O 1
ATOM 771 N N . THR A 1 108 ? 10.943 4.752 -13.657 1.00 83.12 108 THR A N 1
ATOM 772 C CA . THR A 1 108 ? 11.075 3.304 -13.836 1.00 83.12 108 THR A CA 1
ATOM 773 C C . THR A 1 108 ? 11.816 2.992 -15.138 1.00 83.12 108 THR A C 1
ATOM 775 O O . THR A 1 108 ? 11.179 2.660 -16.136 1.00 83.12 108 THR A O 1
ATOM 778 N N . PRO A 1 109 ? 13.159 3.135 -15.188 1.00 78.25 109 PRO A N 1
ATOM 779 C CA . PRO A 1 109 ? 13.947 2.885 -16.399 1.00 78.25 109 PRO A CA 1
ATOM 780 C C . PRO A 1 109 ? 13.761 1.509 -17.041 1.00 78.25 109 PRO A C 1
ATOM 782 O O . PRO A 1 109 ? 14.028 1.357 -18.232 1.00 78.25 109 PRO A O 1
ATOM 785 N N . THR A 1 110 ? 13.370 0.497 -16.267 1.00 79.25 110 THR A N 1
ATOM 786 C CA . THR A 1 110 ? 13.083 -0.843 -16.795 1.00 79.25 110 THR A CA 1
ATOM 787 C C . THR A 1 110 ? 11.612 -1.040 -17.150 1.00 79.25 110 THR A C 1
ATOM 789 O O . THR A 1 110 ? 11.284 -2.016 -17.819 1.00 79.25 110 THR A O 1
ATOM 792 N N . GLY A 1 111 ? 10.752 -0.087 -16.795 1.00 81.69 111 GLY A N 1
ATOM 793 C CA . GLY A 1 111 ? 9.319 -0.115 -17.040 1.00 81.69 111 GLY A CA 1
ATOM 794 C C . GLY A 1 111 ? 8.558 -0.993 -16.044 1.00 81.69 111 GLY A C 1
ATOM 795 O O . GLY A 1 111 ? 9.117 -1.908 -15.439 1.00 81.69 111 GLY A O 1
ATOM 796 N N . PHE A 1 112 ? 7.265 -0.732 -15.863 1.00 83.44 112 PHE A N 1
ATOM 797 C CA . PHE A 1 112 ? 6.428 -1.570 -15.001 1.00 83.44 112 PHE A CA 1
ATOM 798 C C . PHE A 1 112 ? 6.224 -2.975 -15.569 1.00 83.44 112 PHE A C 1
ATOM 800 O O . PHE A 1 112 ? 6.062 -3.183 -16.772 1.00 83.44 112 PHE A O 1
ATOM 807 N N . THR A 1 113 ? 6.183 -3.961 -14.674 1.00 84.88 113 THR A N 1
ATOM 808 C CA . THR A 1 113 ? 5.820 -5.330 -15.043 1.00 84.88 113 THR A CA 1
ATOM 809 C C . THR A 1 113 ? 4.319 -5.564 -14.875 1.00 84.88 113 THR A C 1
ATOM 811 O O . THR A 1 113 ? 3.652 -4.924 -14.065 1.00 84.88 113 THR A O 1
ATOM 814 N N . VAL A 1 114 ? 3.785 -6.586 -15.553 1.00 84.81 114 VAL A N 1
ATOM 815 C CA . VAL A 1 114 ? 2.391 -7.044 -15.359 1.00 84.81 114 VAL A CA 1
ATOM 816 C C . VAL A 1 114 ? 2.100 -7.393 -13.891 1.00 84.81 114 VAL A C 1
ATOM 818 O O . VAL A 1 114 ? 0.966 -7.284 -13.422 1.00 84.81 114 VAL A O 1
ATOM 821 N N . VAL A 1 115 ? 3.120 -7.835 -13.154 1.00 85.62 115 VAL A N 1
ATOM 822 C CA . VAL A 1 115 ? 3.009 -8.132 -11.723 1.00 85.62 115 VAL A CA 1
ATOM 823 C C . VAL A 1 115 ? 2.832 -6.849 -10.921 1.00 85.62 115 VAL A C 1
ATOM 825 O O . VAL A 1 115 ? 1.990 -6.824 -10.026 1.00 85.62 115 VAL A O 1
ATOM 828 N N . ASP A 1 116 ? 3.556 -5.783 -11.262 1.00 86.81 116 ASP A N 1
ATOM 829 C CA . ASP A 1 116 ? 3.390 -4.477 -10.624 1.00 86.81 116 ASP A CA 1
ATOM 830 C C . ASP A 1 116 ? 1.991 -3.917 -10.877 1.00 86.81 116 ASP A C 1
ATOM 832 O O . ASP A 1 116 ? 1.320 -3.526 -9.925 1.00 86.81 116 ASP A O 1
ATOM 836 N N . ASP A 1 117 ? 1.477 -4.006 -12.105 1.00 89.69 117 ASP A N 1
ATOM 837 C CA . ASP A 1 117 ? 0.099 -3.601 -12.411 1.00 89.69 117 ASP A CA 1
ATOM 838 C C . ASP A 1 117 ? -0.928 -4.399 -11.600 1.00 89.69 117 ASP A C 1
ATOM 840 O O . ASP A 1 117 ? -1.889 -3.845 -11.054 1.00 89.69 117 ASP A O 1
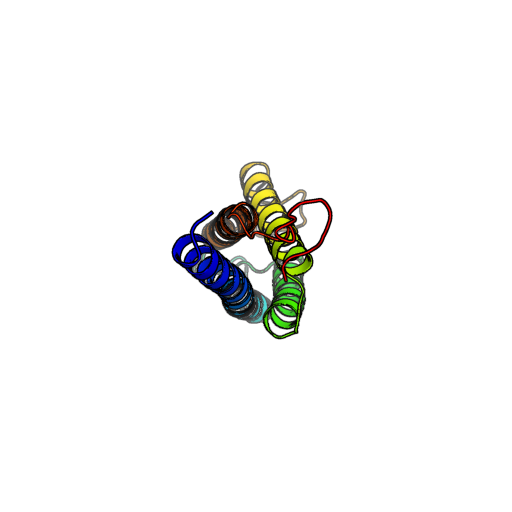ATOM 844 N N . PHE A 1 118 ? -0.721 -5.713 -11.473 1.00 92.06 118 PHE A N 1
ATOM 845 C CA . PHE A 1 118 ? -1.576 -6.561 -10.650 1.00 92.06 118 PHE A CA 1
ATOM 846 C C . PHE A 1 118 ? -1.525 -6.158 -9.171 1.00 92.06 118 PHE A C 1
ATOM 848 O O . PHE A 1 118 ? -2.567 -6.121 -8.511 1.00 92.06 118 PHE A O 1
ATOM 855 N N . LEU A 1 119 ? -0.344 -5.830 -8.641 1.00 93.62 119 LEU A N 1
ATOM 856 C CA . LEU A 1 119 ? -0.189 -5.345 -7.270 1.00 93.62 119 LEU A CA 1
ATOM 857 C C . LEU A 1 119 ? -0.857 -3.978 -7.093 1.00 93.62 119 LEU A C 1
ATOM 859 O O . LEU A 1 119 ? -1.626 -3.797 -6.148 1.00 93.62 119 LEU A O 1
ATOM 863 N N . PHE A 1 120 ? -0.639 -3.048 -8.019 1.00 95.56 120 PHE A N 1
ATOM 864 C CA . PHE A 1 120 ? -1.212 -1.708 -8.009 1.00 95.56 120 PHE A CA 1
ATOM 865 C C . PHE A 1 120 ? -2.736 -1.739 -8.013 1.00 95.56 120 PHE A C 1
ATOM 867 O O . PHE A 1 120 ? -3.370 -1.201 -7.102 1.00 95.56 120 PHE A O 1
ATOM 874 N N . PHE A 1 121 ? -3.353 -2.430 -8.969 1.00 96.88 121 PHE A N 1
ATOM 875 C CA . PHE A 1 121 ? -4.810 -2.516 -9.027 1.00 96.88 121 PHE A CA 1
ATOM 876 C C . PHE A 1 121 ? -5.389 -3.440 -7.958 1.00 96.88 121 PHE A C 1
ATOM 878 O O . PHE A 1 121 ? -6.429 -3.124 -7.379 1.00 96.88 121 PHE A O 1
ATOM 885 N N . GLY A 1 122 ? -4.729 -4.555 -7.647 1.00 96.69 122 GLY A N 1
ATOM 886 C CA . GLY A 1 122 ? -5.180 -5.497 -6.626 1.00 96.69 122 GLY A CA 1
ATOM 887 C C . GLY A 1 122 ? -5.245 -4.848 -5.245 1.00 96.69 122 GLY A C 1
ATOM 888 O O . GLY A 1 122 ? -6.284 -4.895 -4.581 1.00 96.69 122 GLY A O 1
ATOM 889 N N . ILE A 1 123 ? -4.169 -4.182 -4.828 1.00 97.62 123 ILE A N 1
ATOM 890 C CA . ILE A 1 123 ? -4.116 -3.426 -3.570 1.00 97.62 123 ILE A CA 1
ATOM 891 C C . ILE A 1 123 ? -5.009 -2.192 -3.675 1.00 97.62 123 ILE A C 1
ATOM 893 O O . ILE A 1 123 ? -5.810 -1.928 -2.780 1.00 97.62 123 ILE A O 1
ATOM 897 N N . GLY A 1 124 ? -4.916 -1.462 -4.782 1.00 97.69 124 GLY A N 1
ATOM 898 C CA . GLY A 1 124 ? -5.632 -0.216 -4.986 1.00 97.69 124 GLY A CA 1
ATOM 899 C C . GLY A 1 124 ? -7.144 -0.373 -4.833 1.00 97.69 124 GLY A C 1
ATOM 900 O O . GLY A 1 124 ? -7.773 0.218 -3.948 1.00 97.69 124 GLY A O 1
ATOM 901 N N . LEU A 1 125 ? -7.727 -1.246 -5.651 1.00 97.69 125 LEU A N 1
ATOM 902 C CA . LEU A 1 125 ? -9.169 -1.455 -5.702 1.00 97.69 125 LEU A CA 1
ATOM 903 C C . LEU A 1 125 ? -9.695 -2.166 -4.451 1.00 97.69 125 LEU A C 1
ATOM 905 O O . LEU A 1 125 ? -10.763 -1.799 -3.958 1.00 97.69 125 LEU A O 1
ATOM 909 N N . SER A 1 126 ? -8.961 -3.139 -3.897 1.00 97.25 126 SER A N 1
ATOM 910 C CA . SER A 1 126 ? -9.398 -3.812 -2.664 1.00 97.25 126 SER A CA 1
ATOM 911 C C . SER A 1 126 ? -9.349 -2.881 -1.449 1.00 97.25 126 SER A C 1
ATOM 913 O O . SER A 1 126 ? -10.296 -2.863 -0.662 1.00 97.25 126 SER A O 1
ATOM 915 N N . GLY A 1 127 ? -8.314 -2.043 -1.329 1.00 97.06 127 GLY A N 1
ATOM 916 C CA . GLY A 1 127 ? -8.209 -1.030 -0.279 1.00 97.06 127 GLY A CA 1
ATOM 917 C C . GLY A 1 127 ? -9.332 0.004 -0.362 1.00 97.06 127 GLY A C 1
ATOM 918 O O . GLY A 1 127 ? -9.984 0.292 0.643 1.00 97.06 127 GLY A O 1
ATOM 919 N N . LEU A 1 128 ? -9.637 0.500 -1.567 1.00 97.00 128 LEU A N 1
ATOM 920 C CA . LEU A 1 128 ? -10.760 1.418 -1.786 1.00 97.00 128 LEU A CA 1
ATOM 921 C C . LEU A 1 128 ? -12.110 0.765 -1.470 1.00 97.00 128 LEU A C 1
ATOM 923 O O . LEU A 1 128 ? -12.930 1.369 -0.778 1.00 97.00 128 LEU A O 1
ATOM 927 N N . ALA A 1 129 ? -12.339 -0.473 -1.914 1.00 95.62 129 ALA A N 1
ATOM 928 C CA . ALA A 1 129 ? -13.569 -1.202 -1.610 1.00 95.62 129 ALA A CA 1
ATOM 929 C C . ALA A 1 129 ? -13.778 -1.354 -0.092 1.00 95.62 129 ALA A C 1
ATOM 931 O O . ALA A 1 129 ? -14.876 -1.115 0.421 1.00 95.62 129 ALA A O 1
ATOM 932 N N . LEU A 1 130 ? -12.714 -1.672 0.650 1.00 93.81 130 LEU A N 1
ATOM 933 C CA . LEU A 1 130 ? -12.759 -1.751 2.110 1.00 93.81 130 LEU A CA 1
ATOM 934 C C . LEU A 1 130 ? -12.982 -0.379 2.760 1.00 93.81 130 LEU A C 1
ATOM 936 O O . LEU A 1 130 ? -13.765 -0.274 3.700 1.00 93.81 130 LEU A O 1
ATOM 940 N N . ALA A 1 131 ? -12.372 0.690 2.242 1.00 93.38 131 ALA A N 1
ATOM 941 C CA . ALA A 1 131 ? -12.558 2.049 2.760 1.00 93.38 131 ALA A CA 1
ATOM 942 C C . ALA A 1 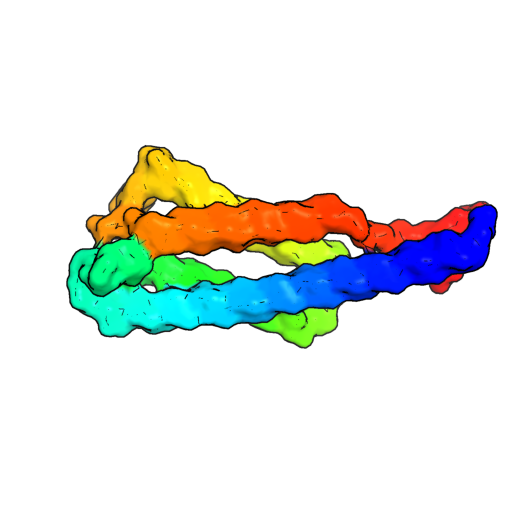131 ? -14.000 2.574 2.602 1.00 93.38 131 ALA A C 1
ATOM 944 O O . ALA A 1 131 ? -14.481 3.371 3.423 1.00 93.38 131 ALA A O 1
ATOM 945 N N . LEU A 1 132 ? -14.674 2.134 1.535 1.00 91.19 132 LEU A N 1
ATOM 946 C CA . LEU A 1 132 ? -16.066 2.453 1.218 1.00 91.19 132 LEU A CA 1
ATOM 947 C C . LEU A 1 132 ? -17.067 1.532 1.928 1.00 91.19 132 LEU A C 1
ATOM 949 O O . LEU A 1 132 ? -18.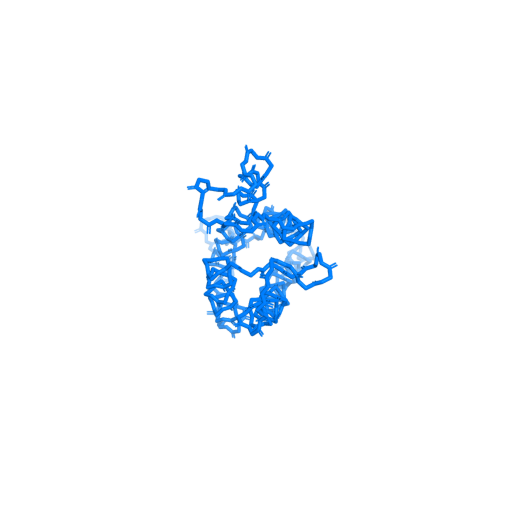261 1.836 1.954 1.00 91.19 132 LEU A O 1
ATOM 953 N N . THR A 1 133 ? -16.604 0.431 2.524 1.00 85.69 133 THR A N 1
ATOM 954 C CA . THR A 1 133 ? -17.473 -0.464 3.289 1.00 85.69 133 THR A CA 1
ATOM 955 C C . THR A 1 133 ? -17.993 0.270 4.536 1.00 85.69 133 THR A C 1
ATOM 957 O O . THR A 1 133 ? -17.198 0.849 5.282 1.00 85.69 133 THR A O 1
ATOM 960 N N . PRO A 1 134 ? -19.318 0.290 4.78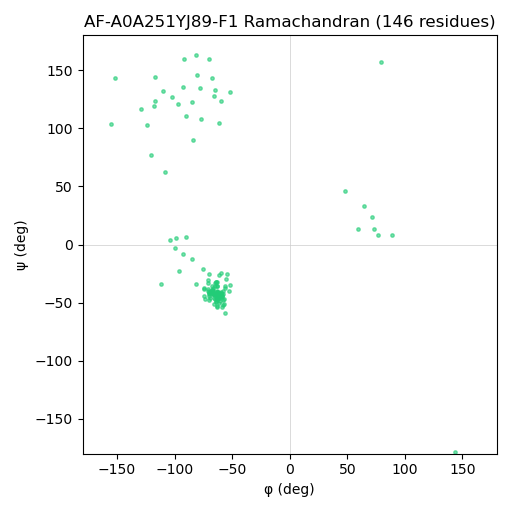3 1.00 67.88 134 PRO A N 1
ATOM 961 C CA . PRO A 1 134 ? -19.887 1.028 5.904 1.00 67.88 134 PRO A CA 1
ATOM 962 C C . PRO A 1 134 ? -19.351 0.545 7.260 1.00 67.88 134 PRO A C 1
ATOM 964 O O . PRO A 1 134 ? -19.535 -0.614 7.625 1.00 67.88 134 PRO A O 1
ATOM 967 N N . SER A 1 135 ? -18.769 1.466 8.030 1.00 63.94 135 SER A N 1
ATOM 968 C CA . SER A 1 135 ? -18.445 1.322 9.455 1.00 63.94 135 SER A CA 1
ATOM 969 C C . SER A 1 135 ? -19.260 2.378 10.208 1.00 63.94 135 SER A C 1
ATOM 971 O O . SER A 1 135 ? -19.238 3.556 9.845 1.00 63.94 135 SER A O 1
ATOM 973 N N . SER A 1 136 ? -20.075 1.970 11.185 1.00 53.81 136 SER A N 1
ATOM 974 C CA . SER A 1 136 ? -20.981 2.896 11.884 1.00 53.81 136 SER A CA 1
ATOM 975 C C . SER A 1 136 ? -20.206 3.590 13.002 1.00 53.81 136 SER A C 1
ATOM 977 O O . SER A 1 136 ? -20.135 3.089 14.117 1.00 53.81 136 SER A O 1
ATOM 979 N N . ALA A 1 137 ? -19.602 4.733 12.688 1.00 53.22 137 ALA A N 1
ATOM 980 C CA . ALA A 1 137 ? -18.943 5.599 13.666 1.00 53.22 137 ALA A CA 1
ATOM 981 C C . ALA A 1 137 ? -19.888 6.656 14.275 1.00 53.22 137 ALA A C 1
ATOM 983 O O . ALA A 1 137 ? -19.430 7.521 15.016 1.00 53.22 137 ALA A O 1
ATOM 984 N N . GLU A 1 138 ? -21.193 6.610 13.986 1.00 48.66 138 GLU A N 1
ATOM 985 C CA . GLU A 1 138 ? -22.169 7.479 14.647 1.00 48.66 138 GLU A CA 1
ATOM 986 C C . GLU A 1 138 ? -22.614 6.840 15.975 1.00 48.66 138 GLU A C 1
ATOM 988 O O . GLU A 1 138 ? -23.152 5.724 15.959 1.00 48.66 138 GLU A O 1
ATOM 993 N N . PRO A 1 139 ? -22.458 7.526 17.124 1.00 51.00 139 PRO A N 1
ATOM 994 C CA . PRO A 1 139 ? -23.149 7.148 18.347 1.00 51.00 139 PRO A CA 1
ATOM 995 C C . PRO A 1 139 ? -24.641 7.018 18.049 1.00 51.00 139 PRO A C 1
ATOM 997 O O . PRO A 1 139 ? -25.245 7.913 17.454 1.00 51.00 139 PRO A O 1
ATOM 1000 N N . LEU A 1 140 ? -25.261 5.918 18.472 1.00 55.44 140 LEU A N 1
ATOM 1001 C CA . LEU A 1 140 ? -26.715 5.825 18.455 1.00 55.44 140 LEU A CA 1
ATOM 1002 C C . LEU A 1 140 ? -27.241 6.930 19.378 1.00 55.44 140 LEU A C 1
ATOM 1004 O O . LEU A 1 140 ? -27.116 6.827 20.594 1.00 55.44 140 LEU A O 1
ATOM 1008 N N . THR A 1 141 ? -27.775 8.016 18.818 1.00 51.66 141 THR A N 1
ATOM 1009 C CA . THR A 1 141 ? -28.409 9.062 19.623 1.00 51.66 141 THR A CA 1
ATOM 1010 C C . THR A 1 141 ? -29.905 8.785 19.724 1.00 51.66 141 THR A C 1
ATOM 1012 O O . THR A 1 141 ? -30.562 8.426 18.747 1.00 51.66 141 THR A O 1
ATOM 1015 N N . THR A 1 142 ? -30.474 8.919 20.917 1.00 54.00 142 THR A N 1
ATOM 1016 C CA . THR A 1 142 ? -31.927 9.042 21.103 1.00 54.00 142 THR A CA 1
ATOM 1017 C C . THR A 1 142 ? -32.161 10.258 21.981 1.00 54.00 142 THR A C 1
ATOM 1019 O O . THR A 1 142 ? -31.675 10.319 23.106 1.00 54.00 142 THR A O 1
ATOM 1022 N N . GLY A 1 143 ? -32.839 11.271 21.436 1.00 58.72 143 GLY A N 1
ATOM 1023 C CA . GLY A 1 143 ? -33.066 12.537 22.141 1.00 58.72 143 GLY A CA 1
ATOM 1024 C C . GLY A 1 143 ? -31.787 13.333 22.441 1.00 58.72 143 GLY A C 1
ATOM 1025 O O . GLY A 1 143 ? -31.707 13.968 23.486 1.00 58.72 143 GLY A O 1
ATOM 1026 N N . GLY A 1 144 ? -30.770 13.275 21.572 1.00 59.56 144 GLY A N 1
ATOM 1027 C CA . GLY A 1 144 ? -29.514 14.022 21.755 1.00 59.56 144 GLY A CA 1
ATOM 1028 C C . GLY A 1 144 ? -28.547 13.432 22.790 1.00 59.56 144 GLY A C 1
ATOM 1029 O O . GLY A 1 144 ? -27.534 14.055 23.094 1.00 59.56 144 GLY A O 1
ATOM 1030 N N . LYS A 1 145 ? -28.826 12.234 23.319 1.00 48.16 145 LYS A N 1
ATOM 1031 C CA . LYS A 1 145 ? -27.934 11.503 24.228 1.00 48.16 145 LYS A CA 1
ATOM 1032 C C . LYS A 1 145 ? -27.351 10.277 23.532 1.00 48.16 145 LYS A C 1
ATOM 1034 O O . LYS A 1 145 ? -28.096 9.529 22.899 1.00 48.16 145 LYS A O 1
ATOM 1039 N N . ALA A 1 146 ? -26.039 10.098 23.651 1.00 47.62 146 ALA A N 1
ATOM 1040 C CA . ALA A 1 146 ? -25.335 8.912 23.179 1.00 47.62 146 ALA A CA 1
ATOM 1041 C C . ALA A 1 146 ? -25.803 7.673 23.968 1.00 4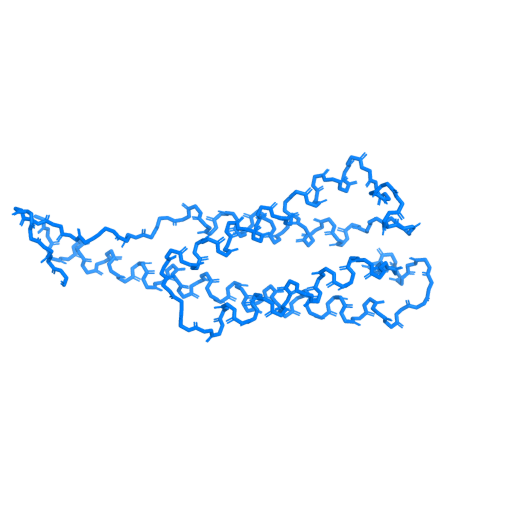7.62 146 ALA A C 1
ATOM 1043 O O . ALA A 1 146 ? -25.941 7.739 25.191 1.00 47.62 146 ALA A O 1
ATOM 1044 N N . LEU A 1 147 ? -26.114 6.583 23.262 1.00 57.25 147 LEU A N 1
ATOM 1045 C CA . LEU A 1 147 ? -26.546 5.294 23.827 1.00 57.25 147 LEU A CA 1
ATOM 1046 C C . LEU A 1 147 ? -25.408 4.263 23.925 1.00 57.25 147 LEU A C 1
ATOM 1048 O O . LEU A 1 147 ? -25.679 3.106 24.246 1.00 57.25 147 LEU A O 1
ATOM 1052 N N . ASN A 1 148 ? -24.171 4.655 23.616 1.00 54.91 148 ASN A N 1
ATOM 1053 C CA . ASN A 1 148 ? -22.963 3.852 23.807 1.00 54.91 148 ASN A CA 1
ATOM 1054 C C . ASN A 1 148 ? -22.178 4.295 25.043 1.00 54.91 148 ASN A C 1
ATOM 1056 O O . ASN A 1 148 ? -22.145 5.514 25.324 1.00 54.91 148 ASN A O 1
#

Organism: NCBI:txid28447